Protein AF-A0A2T1CT96-F1 (afdb_monomer_lite)

Radius of gyration: 26.02 Å; chains: 1; bounding box: 83×44×49 Å

pLDDT: mean 75.38, std 12.42, range [43.97, 92.62]

Structure (mmCIF, N/CA/C/O backbone):
data_AF-A0A2T1CT96-F1
#
_entry.id   AF-A0A2T1CT96-F1
#
loop_
_atom_site.group_PDB
_atom_site.id
_atom_site.type_symbol
_atom_site.label_atom_id
_atom_site.label_alt_id
_atom_site.label_comp_id
_atom_site.label_asym_id
_atom_site.label_entity_id
_atom_site.label_seq_id
_atom_site.pdbx_PDB_ins_code
_atom_site.Cartn_x
_atom_site.Cartn_y
_atom_site.Cartn_z
_atom_site.occupancy
_atom_site.B_iso_or_equiv
_atom_site.auth_seq_id
_atom_site.auth_comp_id
_atom_site.auth_asym_id
_atom_site.auth_atom_id
_atom_site.pdbx_PDB_model_num
ATOM 1 N N . MET A 1 1 ? 16.393 14.594 -16.182 1.00 70.31 1 MET A N 1
ATOM 2 C CA . MET A 1 1 ? 16.793 15.202 -14.890 1.00 70.31 1 MET A CA 1
ATOM 3 C C . MET A 1 1 ? 15.603 15.726 -14.085 1.00 70.31 1 MET A C 1
ATOM 5 O O . MET A 1 1 ? 15.429 15.272 -12.962 1.00 70.31 1 MET A O 1
ATOM 9 N N . ALA A 1 2 ? 14.738 16.580 -14.652 1.00 81.50 2 ALA A N 1
ATOM 10 C CA . ALA A 1 2 ? 13.601 17.195 -13.943 1.00 81.50 2 ALA A CA 1
ATOM 11 C C . ALA A 1 2 ? 12.684 16.207 -13.191 1.00 81.50 2 ALA A C 1
ATOM 13 O O . ALA A 1 2 ? 12.365 16.433 -12.030 1.00 81.50 2 ALA A O 1
ATOM 14 N N . ARG A 1 3 ? 12.332 15.063 -13.799 1.00 82.94 3 ARG A N 1
ATOM 15 C CA . ARG A 1 3 ? 11.482 14.041 -13.155 1.00 82.94 3 ARG A CA 1
ATOM 16 C C . ARG A 1 3 ? 12.065 13.503 -11.844 1.00 82.94 3 ARG A C 1
ATOM 18 O O . ARG A 1 3 ? 11.336 13.334 -10.875 1.00 82.94 3 ARG A O 1
ATOM 25 N N . LYS A 1 4 ? 13.372 13.217 -11.824 1.00 81.81 4 LYS A N 1
ATOM 26 C CA . LYS A 1 4 ? 14.053 12.663 -10.644 1.00 81.81 4 LYS A CA 1
ATOM 27 C C . LYS A 1 4 ? 14.085 13.685 -9.509 1.00 81.81 4 LYS A C 1
ATOM 29 O O . LYS A 1 4 ? 13.816 13.332 -8.368 1.00 81.81 4 LYS A O 1
ATOM 34 N N . LEU A 1 5 ? 14.343 14.949 -9.854 1.00 85.31 5 LEU A N 1
ATOM 35 C CA . LEU A 1 5 ? 14.331 16.065 -8.911 1.00 85.31 5 LEU A CA 1
ATOM 36 C C . LEU A 1 5 ? 12.932 16.301 -8.339 1.00 85.31 5 LEU A C 1
ATOM 38 O O . LEU A 1 5 ? 12.796 16.372 -7.127 1.00 85.31 5 LEU A O 1
ATOM 42 N N . PHE A 1 6 ? 11.896 16.340 -9.181 1.00 88.88 6 PHE A N 1
ATOM 43 C CA . PHE A 1 6 ? 10.512 16.511 -8.731 1.00 88.88 6 PHE A CA 1
ATOM 44 C C . PHE A 1 6 ? 10.073 15.397 -7.772 1.00 88.88 6 PHE A C 1
ATOM 46 O O . PHE A 1 6 ? 9.581 15.684 -6.686 1.00 88.88 6 PHE A O 1
ATOM 53 N N . LEU A 1 7 ? 10.302 14.129 -8.138 1.00 86.38 7 LEU A N 1
ATOM 54 C CA . LEU A 1 7 ? 9.961 12.985 -7.285 1.00 86.38 7 LEU A CA 1
ATOM 55 C C . LEU A 1 7 ? 10.746 12.994 -5.967 1.00 86.38 7 LEU A C 1
ATOM 57 O O . LEU A 1 7 ? 10.174 12.702 -4.920 1.00 86.38 7 LEU A O 1
ATOM 61 N N . GLY A 1 8 ? 12.031 13.357 -6.009 1.00 86.56 8 GLY A N 1
ATOM 62 C CA . GLY A 1 8 ? 12.863 13.488 -4.815 1.00 86.56 8 GLY A CA 1
ATOM 63 C C . GLY A 1 8 ? 12.380 14.598 -3.880 1.00 86.56 8 GLY A C 1
ATOM 64 O O . GLY A 1 8 ? 12.253 14.367 -2.682 1.00 86.56 8 GLY A O 1
ATOM 65 N N . LEU A 1 9 ? 12.047 15.776 -4.417 1.00 89.50 9 LEU A N 1
ATOM 66 C CA . LEU A 1 9 ? 11.537 16.909 -3.636 1.00 89.50 9 LEU A CA 1
ATOM 67 C C . LEU A 1 9 ? 10.165 16.603 -3.033 1.00 89.50 9 LEU A C 1
ATOM 69 O O . LEU A 1 9 ? 9.925 16.905 -1.868 1.00 89.50 9 LEU A O 1
ATOM 73 N N . LEU A 1 10 ? 9.292 15.952 -3.807 1.00 89.88 10 LEU A N 1
ATOM 74 C CA . LEU A 1 10 ? 7.981 15.511 -3.346 1.00 89.88 10 LEU A CA 1
ATOM 75 C C . LEU A 1 10 ? 8.113 14.501 -2.201 1.00 89.88 10 LEU A C 1
ATOM 77 O O . LEU A 1 10 ? 7.449 14.644 -1.179 1.00 89.88 10 LEU A O 1
ATOM 81 N N . TRP A 1 11 ? 9.002 13.514 -2.343 1.00 91.00 11 TRP A N 1
ATOM 82 C CA . TRP A 1 11 ? 9.295 12.554 -1.281 1.00 91.00 11 TRP A CA 1
ATOM 83 C C . TRP A 1 11 ? 9.835 13.228 -0.018 1.00 91.00 11 TRP A C 1
ATOM 85 O O . TRP A 1 11 ? 9.396 12.909 1.086 1.00 91.00 11 TRP A O 1
ATOM 95 N N . LEU A 1 12 ? 10.758 14.178 -0.176 1.00 90.31 12 LEU A N 1
ATOM 96 C CA . LEU A 1 12 ? 11.375 14.898 0.933 1.00 90.31 12 LEU A CA 1
ATOM 97 C C . LEU A 1 12 ? 10.332 15.757 1.668 1.00 90.31 12 LEU A C 1
ATOM 99 O O . LEU A 1 12 ? 10.232 15.676 2.890 1.00 90.31 12 LEU A O 1
ATOM 103 N N . ALA A 1 13 ? 9.481 16.482 0.935 1.00 90.56 13 ALA A N 1
ATOM 104 C CA . ALA A 1 13 ? 8.375 17.254 1.500 1.00 90.56 13 ALA A CA 1
ATOM 105 C C . ALA A 1 13 ? 7.401 16.370 2.295 1.00 90.56 13 ALA A C 1
ATOM 107 O O . ALA A 1 13 ? 7.053 16.687 3.431 1.00 90.56 13 ALA A O 1
ATOM 108 N N . PHE A 1 14 ? 7.014 15.225 1.731 1.00 89.00 14 PHE A N 1
ATOM 109 C CA . PHE A 1 14 ? 6.145 14.258 2.398 1.00 89.00 14 PHE A CA 1
ATOM 110 C C . PHE A 1 14 ? 6.790 13.625 3.639 1.00 89.00 14 PHE A C 1
ATOM 112 O O . PHE A 1 14 ? 6.115 13.432 4.648 1.00 89.00 14 PHE A O 1
ATOM 119 N N . THR A 1 15 ? 8.090 13.333 3.589 1.00 87.56 15 THR A N 1
ATOM 120 C CA . THR A 1 15 ? 8.837 12.758 4.717 1.00 87.56 15 THR A CA 1
ATOM 121 C C . THR A 1 15 ? 8.967 13.763 5.860 1.00 87.56 15 THR A C 1
ATOM 123 O O . THR A 1 15 ? 8.682 13.422 7.006 1.00 87.56 15 THR A O 1
ATOM 126 N N . ILE A 1 16 ? 9.316 15.019 5.555 1.00 90.44 16 ILE A N 1
ATOM 127 C CA . ILE A 1 16 ? 9.337 16.110 6.543 1.00 90.44 16 ILE A CA 1
ATOM 128 C C . ILE A 1 16 ? 7.954 16.282 7.167 1.00 90.44 16 ILE A C 1
ATOM 130 O O . ILE A 1 16 ? 7.839 16.363 8.387 1.00 90.44 16 ILE A O 1
ATOM 134 N N . TYR A 1 17 ? 6.905 16.300 6.344 1.00 88.19 17 TYR A N 1
ATOM 135 C CA . TYR A 1 17 ? 5.535 16.442 6.822 1.00 88.19 17 TYR A CA 1
ATOM 136 C C . TYR A 1 17 ? 5.129 15.309 7.776 1.00 88.19 17 TYR A C 1
ATOM 138 O O . TYR A 1 17 ? 4.541 15.568 8.829 1.00 88.19 17 TYR A O 1
ATOM 146 N N . ALA A 1 18 ? 5.474 14.063 7.441 1.00 85.88 18 ALA A N 1
ATOM 147 C CA . ALA A 1 18 ? 5.189 12.901 8.278 1.00 85.88 18 ALA A CA 1
ATOM 148 C C . ALA A 1 18 ? 5.919 12.973 9.629 1.00 85.88 18 ALA A C 1
ATOM 150 O O . ALA A 1 18 ? 5.298 12.771 10.671 1.00 85.88 18 ALA A O 1
ATOM 151 N N . ILE A 1 19 ? 7.212 13.319 9.625 1.00 86.62 19 ILE A N 1
ATOM 152 C CA . ILE A 1 19 ? 8.012 13.450 10.852 1.00 86.62 19 ILE A CA 1
ATOM 153 C C . ILE A 1 19 ? 7.472 14.586 11.728 1.00 86.62 19 ILE A C 1
ATOM 155 O O . ILE A 1 19 ? 7.237 14.379 12.917 1.00 86.62 19 ILE A O 1
ATOM 159 N N . ALA A 1 20 ? 7.208 15.760 11.147 1.00 87.75 20 ALA A N 1
ATOM 160 C CA . ALA A 1 20 ? 6.644 16.897 11.873 1.00 87.75 20 ALA A CA 1
ATOM 161 C C . ALA A 1 20 ? 5.291 16.546 12.517 1.00 87.75 20 ALA A C 1
ATOM 163 O O . ALA A 1 20 ? 5.060 16.847 13.685 1.00 87.75 20 ALA A O 1
ATOM 164 N N . SER A 1 21 ? 4.432 15.831 11.785 1.00 80.81 21 SER A N 1
ATOM 165 C CA . SER A 1 21 ? 3.133 15.372 12.293 1.00 80.81 21 SER A CA 1
ATOM 166 C C . SER A 1 21 ? 3.265 14.322 13.403 1.00 80.81 21 SER A C 1
ATOM 168 O O . SER A 1 21 ? 2.456 14.308 14.332 1.00 80.81 21 SER A O 1
ATOM 170 N N . SER A 1 22 ? 4.287 13.462 13.335 1.00 74.75 22 SER A N 1
ATOM 171 C CA . SER A 1 22 ? 4.552 12.431 14.345 1.00 74.75 22 SER A CA 1
ATOM 172 C C . SER A 1 22 ? 5.017 13.012 15.681 1.00 74.75 22 SER A C 1
ATOM 174 O O . SER A 1 22 ? 4.703 12.438 16.719 1.00 74.75 22 SER A O 1
ATOM 176 N N . PHE A 1 23 ? 5.742 14.134 15.684 1.00 69.88 23 PHE A N 1
ATOM 177 C CA . PHE A 1 23 ? 6.196 14.774 16.927 1.00 69.88 23 PHE A CA 1
ATOM 178 C C . PHE A 1 23 ? 5.056 15.425 17.721 1.00 69.88 23 PHE A C 1
ATOM 180 O O . PHE A 1 23 ? 5.136 15.526 18.941 1.00 69.88 23 PHE A O 1
ATOM 187 N N . THR A 1 24 ? 3.985 15.855 17.051 1.00 65.69 24 THR A N 1
ATOM 188 C CA . THR A 1 24 ? 2.845 16.522 17.699 1.00 65.69 24 THR A CA 1
ATOM 189 C C . THR A 1 24 ? 1.796 15.542 18.234 1.00 65.69 24 THR A C 1
ATOM 191 O O . THR A 1 24 ? 1.022 15.900 19.120 1.00 65.69 24 THR A O 1
ATOM 194 N N . LYS A 1 25 ? 1.746 14.303 17.729 1.00 64.06 25 LYS A N 1
ATOM 195 C CA . LYS A 1 25 ? 0.716 13.319 18.090 1.00 64.06 25 LYS A CA 1
ATOM 196 C C . LYS A 1 25 ? 1.299 12.111 18.823 1.00 64.06 25 LYS A C 1
ATOM 198 O O . LYS A 1 25 ? 1.641 11.103 18.216 1.00 64.06 25 LYS A O 1
ATOM 203 N N . THR A 1 26 ? 1.319 12.165 20.150 1.00 55.88 26 THR A N 1
ATOM 204 C CA . THR A 1 26 ? 1.505 10.993 21.022 1.00 55.88 26 THR A CA 1
ATOM 205 C C . THR A 1 26 ? 0.188 10.213 21.149 1.00 55.88 26 THR A C 1
ATOM 207 O O . THR A 1 26 ? -0.507 10.273 22.160 1.00 55.88 26 THR A O 1
ATOM 210 N N . GLN A 1 27 ? -0.203 9.488 20.097 1.00 59.62 27 GLN A N 1
ATOM 211 C CA . GLN A 1 27 ? -1.427 8.676 20.092 1.00 59.62 27 GLN A CA 1
ATOM 212 C C . GLN A 1 27 ? -1.194 7.316 20.779 1.00 59.62 27 GLN A C 1
ATOM 214 O O . GLN A 1 27 ? -0.913 6.305 20.143 1.00 59.62 27 GLN A O 1
ATOM 219 N N . GLN A 1 28 ? -1.313 7.291 22.110 1.00 55.25 28 GLN A N 1
ATOM 220 C CA . GLN A 1 28 ? -1.136 6.081 22.931 1.00 55.25 28 GLN A CA 1
ATOM 221 C C . GLN A 1 28 ? -2.196 4.986 22.665 1.00 55.25 28 GLN A C 1
ATOM 223 O O . GLN A 1 28 ? -1.943 3.822 22.953 1.00 55.25 28 GLN A O 1
ATOM 228 N N . GLY A 1 29 ? -3.354 5.328 22.083 1.00 61.62 29 GLY A N 1
ATOM 229 C CA . GLY A 1 29 ? -4.446 4.379 21.802 1.00 61.62 29 GLY A CA 1
ATOM 230 C C . GLY A 1 29 ? -4.451 3.755 20.399 1.00 61.62 29 GLY A C 1
ATOM 231 O O . GLY A 1 29 ? -5.161 2.777 20.167 1.00 61.62 29 GLY A O 1
ATOM 232 N N . ASP A 1 30 ? -3.666 4.279 19.454 1.00 71.75 30 ASP A N 1
ATOM 233 C CA . ASP A 1 30 ? -3.711 3.817 18.057 1.00 71.75 30 ASP A CA 1
ATOM 234 C C . ASP A 1 30 ? -3.045 2.452 17.885 1.00 71.75 30 ASP A C 1
ATOM 236 O O . ASP A 1 30 ? -3.511 1.616 17.112 1.00 71.75 30 ASP A O 1
ATOM 240 N N . PHE A 1 31 ? -1.972 2.200 18.638 1.00 76.25 31 PHE A N 1
ATOM 241 C CA . PHE A 1 31 ? -1.254 0.931 18.573 1.00 76.25 31 PHE A CA 1
ATOM 242 C C . PHE A 1 31 ? -2.100 -0.226 19.114 1.00 76.25 31 PHE A C 1
ATOM 244 O O . PHE A 1 31 ? -2.105 -1.312 18.539 1.00 76.25 31 PHE A O 1
ATOM 251 N N . GLU A 1 32 ? -2.876 0.021 20.174 1.00 80.38 32 GLU A N 1
ATOM 252 C CA . GLU A 1 32 ? -3.818 -0.956 20.724 1.00 80.38 32 GLU A CA 1
ATOM 253 C C . GLU A 1 32 ? -4.958 -1.253 19.736 1.00 80.38 32 GLU A C 1
ATOM 255 O O . GLU A 1 32 ? -5.337 -2.410 19.559 1.00 80.38 32 GLU A O 1
ATOM 260 N N . LEU A 1 33 ? -5.465 -0.232 19.034 1.00 81.00 33 LEU A N 1
ATOM 261 C CA . LEU A 1 33 ? -6.442 -0.409 17.956 1.00 81.00 33 LEU A CA 1
ATOM 262 C C . LEU A 1 33 ? -5.883 -1.252 16.806 1.00 81.00 33 LEU A C 1
ATOM 264 O O . LEU A 1 33 ? -6.551 -2.179 16.356 1.00 81.00 33 LEU A O 1
ATOM 268 N N . ILE A 1 34 ? -4.661 -0.969 16.348 1.00 80.38 34 ILE A N 1
ATOM 269 C CA . ILE A 1 34 ? -3.996 -1.745 15.290 1.00 80.38 34 ILE A CA 1
ATOM 270 C C . ILE A 1 34 ? -3.790 -3.198 15.734 1.00 80.38 34 ILE A C 1
ATOM 272 O O . ILE A 1 34 ? -4.040 -4.115 14.953 1.00 80.38 34 ILE A O 1
ATOM 276 N N . LEU A 1 35 ? -3.382 -3.419 16.987 1.00 81.50 35 LEU A N 1
ATOM 277 C CA . LEU A 1 35 ? -3.237 -4.760 17.554 1.00 81.50 35 LEU A CA 1
ATOM 278 C C . LEU A 1 35 ? -4.568 -5.516 17.554 1.00 81.50 35 LEU A C 1
ATOM 280 O O . LEU A 1 35 ? -4.612 -6.620 17.023 1.00 81.50 35 LEU A O 1
ATOM 284 N N . LYS A 1 36 ? -5.653 -4.909 18.052 1.00 82.81 36 LYS A N 1
ATOM 285 C CA . LYS A 1 36 ? -6.999 -5.516 18.053 1.00 82.81 36 LYS A CA 1
ATOM 286 C C . LYS A 1 36 ? -7.502 -5.831 16.643 1.00 82.81 36 LYS A C 1
ATOM 288 O O . LYS A 1 36 ? -8.079 -6.889 16.403 1.00 82.81 36 LYS A O 1
ATOM 293 N N . LEU A 1 37 ? -7.239 -4.941 15.686 1.00 82.25 37 LEU A N 1
ATOM 294 C CA . LEU A 1 37 ? -7.571 -5.155 14.275 1.00 82.25 37 LEU A CA 1
ATOM 295 C C . LEU A 1 37 ? -6.762 -6.302 13.653 1.00 82.25 37 LEU A C 1
ATOM 297 O O . LEU A 1 37 ? -7.293 -7.051 12.837 1.00 82.25 37 LEU A O 1
ATOM 301 N N . SER A 1 38 ? -5.500 -6.457 14.054 1.00 81.62 38 SER A N 1
ATOM 302 C CA . SER A 1 38 ? -4.613 -7.529 13.594 1.00 81.62 38 SER A CA 1
ATOM 303 C C . SER A 1 38 ? -4.961 -8.892 14.211 1.00 81.62 38 SER A C 1
ATOM 305 O O . SER A 1 38 ? -4.891 -9.911 13.527 1.00 81.62 38 SE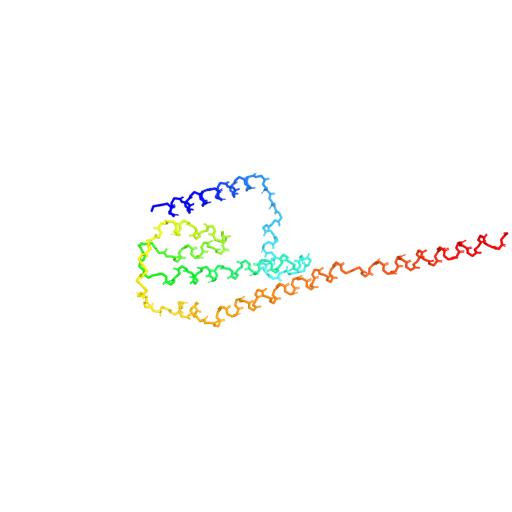R A O 1
ATOM 307 N N . THR A 1 39 ? -5.397 -8.929 15.477 1.00 81.12 39 THR A N 1
ATOM 308 C CA . THR A 1 39 ? -5.818 -10.163 16.169 1.00 81.12 39 THR A CA 1
ATOM 309 C C . THR A 1 39 ? -7.233 -10.623 15.809 1.00 81.12 39 THR A C 1
ATOM 311 O O . THR A 1 39 ? -7.645 -11.708 16.214 1.00 81.12 39 THR A O 1
ATOM 314 N N . GLY A 1 40 ? -7.974 -9.838 15.021 1.00 76.94 40 GLY A N 1
ATOM 315 C CA . GLY A 1 40 ? -9.340 -10.162 14.607 1.00 76.94 40 GLY A CA 1
ATOM 316 C C . GLY A 1 40 ? -10.408 -9.824 15.652 1.00 76.94 40 GLY A C 1
ATOM 317 O O . GLY A 1 40 ? -11.539 -10.305 15.567 1.00 76.94 40 GLY A O 1
ATOM 318 N N . GLU A 1 41 ? -10.080 -8.987 16.636 1.00 77.88 41 GLU A N 1
ATOM 319 C CA . GLU A 1 41 ? -11.036 -8.490 17.620 1.00 77.88 41 GLU A CA 1
ATOM 320 C C . GLU A 1 41 ? -11.811 -7.292 17.063 1.00 77.88 41 GLU A C 1
ATOM 322 O O . GLU A 1 41 ? -11.458 -6.129 17.239 1.00 77.88 41 GLU A O 1
ATOM 327 N N . PHE A 1 42 ? -12.915 -7.584 16.378 1.00 73.31 42 PHE A N 1
ATOM 328 C CA . PHE A 1 42 ? -13.776 -6.570 15.756 1.00 73.31 42 PHE A CA 1
ATOM 329 C C . PHE A 1 42 ? -14.874 -6.029 16.688 1.00 73.31 42 PHE A C 1
ATOM 331 O O . PHE A 1 42 ? -15.693 -5.201 16.280 1.00 73.31 42 PHE A O 1
ATOM 338 N N . ALA A 1 43 ? -14.942 -6.516 17.930 1.00 69.62 43 ALA A N 1
ATOM 339 C CA . ALA A 1 43 ? -15.984 -6.150 18.882 1.00 69.62 43 ALA A CA 1
ATOM 340 C C . ALA A 1 43 ? -15.786 -4.707 19.378 1.00 69.62 43 ALA A C 1
ATOM 342 O O . ALA A 1 43 ? -14.821 -4.395 20.066 1.00 69.62 43 ALA A O 1
ATOM 343 N N . GLY A 1 44 ? -16.718 -3.816 19.026 1.00 72.56 44 GLY A N 1
ATOM 344 C CA . GLY A 1 44 ? -16.723 -2.421 19.484 1.00 72.56 44 GLY A CA 1
ATOM 345 C C . GLY A 1 44 ? -15.902 -1.440 18.639 1.00 72.56 44 GLY A C 1
ATOM 346 O O . GLY A 1 44 ? -15.896 -0.251 18.951 1.00 72.56 44 GLY A O 1
ATOM 347 N N . ILE A 1 45 ? -15.260 -1.889 17.555 1.00 78.25 45 ILE A N 1
ATOM 348 C CA . ILE A 1 45 ? -14.516 -1.015 16.633 1.00 78.25 45 ILE A CA 1
ATOM 349 C C . ILE A 1 45 ? -15.432 -0.547 15.496 1.00 78.25 45 ILE A C 1
ATOM 351 O O . ILE A 1 45 ? -16.273 -1.304 15.006 1.00 78.25 45 ILE A O 1
ATOM 355 N N . ASN A 1 46 ? -15.273 0.707 15.052 1.00 81.12 46 ASN A N 1
ATOM 356 C CA . ASN A 1 46 ? -16.044 1.218 13.922 1.00 81.12 46 ASN A CA 1
ATOM 357 C C . ASN A 1 46 ? -15.739 0.390 12.643 1.00 81.12 46 ASN A C 1
ATOM 359 O O . ASN A 1 46 ? -14.575 0.295 12.242 1.00 81.12 46 ASN A O 1
ATOM 363 N N . PRO A 1 47 ? -16.766 -0.153 11.963 1.00 81.81 47 PRO A N 1
ATOM 364 C CA . PRO A 1 47 ? -16.621 -0.940 10.737 1.00 81.81 47 PRO A CA 1
ATOM 365 C C . PRO A 1 47 ? -15.849 -0.250 9.605 1.00 81.81 47 PRO A C 1
ATOM 367 O O . PRO A 1 47 ? -15.158 -0.922 8.843 1.00 81.81 47 PRO A O 1
ATOM 370 N N . ILE A 1 48 ? -15.928 1.080 9.492 1.00 82.62 48 ILE A N 1
ATOM 371 C CA . ILE A 1 48 ? -15.157 1.855 8.509 1.00 82.62 48 ILE A CA 1
ATOM 372 C C . ILE A 1 48 ? -13.660 1.775 8.805 1.00 82.62 48 ILE A C 1
ATOM 374 O O . ILE A 1 48 ? -12.871 1.637 7.876 1.00 82.62 48 ILE A O 1
ATOM 378 N N . ILE A 1 49 ? -13.258 1.820 10.078 1.00 83.94 49 ILE A N 1
ATOM 379 C CA . ILE A 1 49 ? -11.842 1.718 10.463 1.00 83.94 49 ILE A CA 1
ATOM 380 C C . ILE A 1 49 ? -11.307 0.332 10.088 1.00 83.94 49 ILE A C 1
ATOM 382 O O . ILE A 1 49 ? -10.236 0.227 9.493 1.00 83.94 49 ILE A O 1
ATOM 386 N N . ILE A 1 50 ? -12.094 -0.716 10.350 1.00 84.50 50 ILE A N 1
ATOM 387 C CA . ILE A 1 50 ? -11.780 -2.094 9.949 1.00 84.50 50 ILE A CA 1
ATOM 388 C C . ILE A 1 50 ? -11.610 -2.175 8.424 1.00 84.50 50 ILE A C 1
ATOM 390 O O . ILE A 1 50 ? -10.603 -2.684 7.935 1.00 84.50 50 ILE A O 1
ATOM 394 N N . ALA A 1 51 ? -12.563 -1.631 7.661 1.00 86.31 51 ALA A N 1
ATOM 395 C CA . ALA A 1 51 ? -12.513 -1.641 6.202 1.00 86.31 51 ALA A CA 1
ATOM 396 C C . ALA A 1 51 ? -11.273 -0.912 5.657 1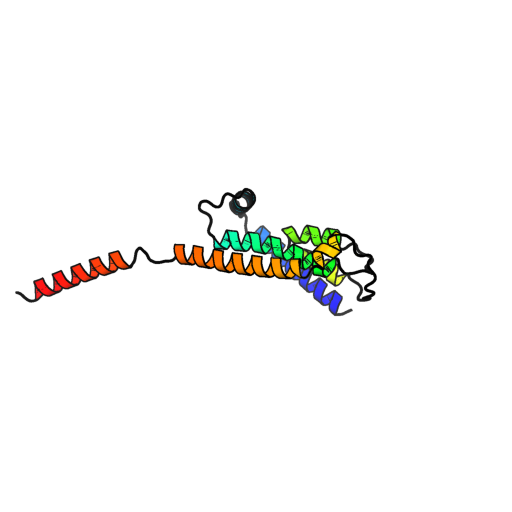.00 86.31 51 ALA A C 1
ATOM 398 O O . ALA A 1 51 ? -10.581 -1.449 4.794 1.00 86.31 51 ALA A O 1
ATOM 399 N N . ILE A 1 52 ? -10.954 0.276 6.185 1.00 86.38 52 ILE A N 1
ATOM 400 C CA . ILE A 1 52 ? -9.773 1.052 5.778 1.00 86.38 52 ILE A CA 1
ATOM 401 C C . ILE A 1 52 ? -8.487 0.280 6.076 1.00 86.38 52 ILE A C 1
ATOM 403 O O . ILE A 1 52 ? -7.607 0.228 5.219 1.00 86.38 52 ILE A O 1
ATOM 407 N N . PHE A 1 53 ? -8.384 -0.348 7.249 1.00 87.06 53 PHE A N 1
ATOM 408 C CA . PHE A 1 53 ? -7.211 -1.133 7.629 1.00 87.06 53 PHE A CA 1
ATOM 409 C C . PHE A 1 53 ? -6.955 -2.293 6.653 1.00 87.06 53 PHE A C 1
ATOM 411 O O . PHE A 1 53 ? -5.842 -2.450 6.152 1.00 87.06 53 PHE A O 1
ATOM 418 N N . TYR A 1 54 ? -7.990 -3.052 6.288 1.00 86.62 54 TYR A N 1
ATOM 419 C CA . TYR A 1 54 ? -7.844 -4.132 5.306 1.00 86.62 54 TYR A CA 1
ATOM 420 C C . TYR A 1 54 ? -7.550 -3.623 3.890 1.00 86.62 54 TYR A C 1
ATOM 422 O O . TYR A 1 54 ? -6.739 -4.218 3.180 1.00 86.62 54 TYR A O 1
ATOM 430 N N . ILE A 1 55 ? -8.148 -2.500 3.482 1.00 88.94 55 ILE A N 1
ATOM 431 C CA . ILE A 1 55 ? -7.845 -1.862 2.193 1.00 88.94 55 ILE A CA 1
ATOM 432 C C . ILE A 1 55 ? -6.379 -1.398 2.149 1.00 88.94 55 ILE A C 1
ATOM 434 O O . ILE A 1 55 ? -5.711 -1.581 1.128 1.00 88.94 55 ILE A O 1
ATOM 438 N N . MET A 1 56 ? -5.843 -0.868 3.255 1.00 85.75 56 MET A N 1
ATOM 439 C CA . MET A 1 56 ? -4.428 -0.493 3.362 1.00 85.75 56 MET A CA 1
ATOM 440 C C . MET A 1 56 ? -3.490 -1.685 3.141 1.00 85.75 56 MET A C 1
ATOM 442 O O . MET A 1 56 ? -2.435 -1.494 2.548 1.00 85.75 56 MET A O 1
ATOM 446 N N . GLY A 1 57 ? -3.874 -2.907 3.526 1.00 84.50 57 GLY A N 1
ATOM 447 C CA . GLY A 1 57 ? -3.097 -4.124 3.255 1.00 84.50 57 GLY A CA 1
ATOM 448 C C . GLY A 1 57 ? -3.137 -4.604 1.796 1.00 84.50 57 GLY A C 1
ATOM 449 O O . GLY A 1 57 ? -2.216 -5.285 1.347 1.00 84.50 57 GLY A O 1
ATOM 450 N N . ILE A 1 58 ? -4.166 -4.224 1.028 1.00 86.31 58 ILE A N 1
ATOM 451 C CA . ILE A 1 58 ? -4.318 -4.601 -0.390 1.00 86.31 58 ILE A CA 1
ATOM 452 C C . ILE A 1 58 ? -3.444 -3.725 -1.303 1.00 86.31 58 ILE A C 1
ATOM 454 O O . ILE A 1 58 ? -2.861 -4.223 -2.268 1.00 86.31 58 ILE A O 1
ATOM 458 N N . PHE A 1 59 ? -3.306 -2.430 -1.006 1.00 86.00 59 PHE A N 1
ATOM 459 C CA . PHE A 1 59 ? -2.517 -1.500 -1.829 1.00 86.00 59 PHE A CA 1
ATOM 460 C C . PHE A 1 59 ? -1.043 -1.906 -2.043 1.00 86.00 59 PHE A C 1
ATOM 462 O O . PHE A 1 59 ? -0.588 -1.846 -3.187 1.00 86.00 59 PHE A O 1
ATOM 469 N N . PRO A 1 60 ? -0.294 -2.371 -1.024 1.00 85.75 60 PRO A N 1
ATOM 470 C CA . PRO A 1 60 ? 1.066 -2.887 -1.177 1.00 85.75 60 PRO A CA 1
ATOM 471 C C . PRO A 1 60 ? 1.195 -3.995 -2.221 1.00 85.75 60 PRO A C 1
ATOM 473 O O . PRO A 1 60 ? 2.204 -4.059 -2.918 1.00 85.75 60 PRO A O 1
ATOM 476 N N . VAL A 1 61 ? 0.171 -4.839 -2.389 1.00 85.44 61 VAL A N 1
ATOM 477 C CA . VAL A 1 61 ? 0.159 -5.899 -3.412 1.00 85.44 61 VAL A CA 1
ATOM 478 C C . VAL A 1 61 ? 0.103 -5.292 -4.816 1.00 85.44 61 VAL A C 1
ATOM 480 O O . VAL A 1 61 ? 0.828 -5.721 -5.715 1.00 85.44 61 VAL A O 1
ATOM 483 N N . VAL A 1 62 ? -0.699 -4.241 -4.997 1.00 85.56 62 VAL A N 1
ATOM 484 C CA . VAL A 1 62 ? -0.776 -3.485 -6.258 1.00 85.56 62 VAL A CA 1
ATOM 485 C C . VAL A 1 62 ? 0.542 -2.752 -6.530 1.00 85.56 62 VAL A C 1
ATOM 487 O O . VAL A 1 62 ? 1.052 -2.772 -7.648 1.00 85.56 62 VAL A O 1
ATOM 490 N N . TYR A 1 63 ? 1.144 -2.156 -5.501 1.00 86.12 63 TYR A N 1
ATOM 491 C CA . TYR A 1 63 ? 2.446 -1.493 -5.593 1.00 86.12 63 TYR A CA 1
ATOM 492 C C . TYR A 1 63 ? 3.575 -2.465 -5.941 1.00 86.12 63 TYR A C 1
ATOM 494 O O . TYR A 1 63 ? 4.416 -2.157 -6.788 1.00 86.12 63 TYR A O 1
ATOM 502 N N . ALA A 1 64 ? 3.562 -3.663 -5.358 1.00 84.94 64 ALA A N 1
ATOM 503 C CA . ALA A 1 64 ? 4.474 -4.743 -5.701 1.00 84.94 64 ALA A CA 1
ATOM 504 C C . ALA A 1 64 ? 4.355 -5.100 -7.190 1.00 84.94 64 ALA A C 1
ATOM 506 O O . ALA A 1 64 ? 5.367 -5.200 -7.885 1.00 84.94 64 ALA A O 1
ATOM 507 N N . ALA A 1 65 ? 3.127 -5.201 -7.709 1.00 82.00 65 ALA A N 1
ATOM 508 C CA . ALA A 1 65 ? 2.874 -5.433 -9.129 1.00 82.00 65 ALA A CA 1
ATOM 509 C C . ALA A 1 65 ? 3.281 -4.255 -10.031 1.00 82.00 65 ALA A C 1
ATOM 511 O O . ALA A 1 65 ? 3.472 -4.433 -11.225 1.00 82.00 65 ALA A O 1
ATOM 512 N N . PHE A 1 66 ? 3.479 -3.054 -9.495 1.00 79.94 66 PHE A N 1
ATOM 513 C CA . PHE A 1 66 ? 4.005 -1.942 -10.282 1.00 79.94 66 PHE A CA 1
ATOM 514 C C . PHE A 1 66 ? 5.538 -1.964 -10.375 1.00 79.94 66 PHE A C 1
ATOM 516 O O . PHE A 1 66 ? 6.105 -1.659 -11.424 1.00 79.94 66 PHE A O 1
ATOM 523 N N . ILE A 1 67 ? 6.229 -2.331 -9.288 1.00 80.56 67 ILE A N 1
ATOM 524 C CA . ILE A 1 67 ? 7.698 -2.227 -9.215 1.00 80.56 67 ILE A CA 1
ATOM 525 C C . ILE A 1 67 ? 8.433 -3.528 -9.544 1.00 80.56 67 ILE A C 1
ATOM 527 O O . ILE A 1 67 ? 9.544 -3.488 -10.065 1.00 80.56 67 ILE A O 1
ATOM 531 N N . LEU A 1 68 ? 7.846 -4.694 -9.251 1.00 78.81 68 LEU A N 1
ATOM 532 C CA . LEU A 1 68 ? 8.537 -5.980 -9.397 1.00 78.81 68 LEU A CA 1
ATOM 533 C C . LEU A 1 68 ? 8.641 -6.437 -10.856 1.00 78.81 68 LEU A C 1
ATOM 535 O O . LEU A 1 68 ? 9.523 -7.241 -11.167 1.00 78.81 68 LEU A O 1
ATOM 539 N N . PHE A 1 69 ? 7.802 -5.909 -11.748 1.00 73.06 69 PHE A N 1
ATOM 540 C CA . PHE A 1 69 ? 7.861 -6.178 -13.191 1.00 73.06 69 PHE A CA 1
ATOM 541 C C . PHE A 1 69 ? 8.996 -5.455 -13.900 1.00 73.06 69 PHE A C 1
ATOM 543 O O . PHE A 1 69 ? 9.275 -5.732 -15.064 1.00 73.06 69 PHE A O 1
ATOM 550 N N . ASP A 1 70 ? 9.681 -4.565 -13.193 1.00 69.81 70 ASP A N 1
ATOM 551 C CA . ASP A 1 70 ? 10.862 -3.924 -13.715 1.00 69.81 70 ASP A CA 1
ATOM 552 C C . ASP A 1 70 ? 12.055 -4.890 -13.728 1.00 69.81 70 ASP A C 1
ATOM 554 O O . ASP A 1 70 ? 12.321 -5.638 -12.773 1.00 69.81 70 ASP A O 1
ATOM 558 N N . SER A 1 71 ? 12.741 -4.914 -14.861 1.00 57.81 71 SER A N 1
ATOM 559 C CA . SER A 1 71 ? 13.658 -5.981 -15.275 1.00 57.81 71 SER A CA 1
ATOM 560 C C . SER A 1 71 ? 15.109 -5.528 -15.382 1.00 57.81 71 SER A C 1
ATOM 562 O O . SER A 1 71 ? 15.993 -6.374 -15.300 1.00 57.81 71 SER A O 1
ATOM 564 N N . ASN A 1 72 ? 15.373 -4.224 -15.502 1.00 60.69 72 ASN A N 1
ATOM 565 C CA . ASN A 1 72 ? 16.724 -3.703 -15.714 1.00 60.69 72 ASN A CA 1
ATOM 566 C C . ASN A 1 72 ? 17.059 -2.542 -14.765 1.00 60.69 72 ASN A C 1
ATOM 568 O O . ASN A 1 72 ? 17.405 -1.442 -15.188 1.00 60.69 72 ASN A O 1
ATOM 572 N N . GLN A 1 73 ? 16.919 -2.774 -13.456 1.00 66.38 73 GLN A N 1
ATOM 573 C CA . GLN A 1 73 ? 17.302 -1.792 -12.437 1.00 66.38 73 GLN A CA 1
ATOM 574 C C . GLN A 1 73 ? 18.482 -2.276 -11.614 1.00 66.38 73 GLN A C 1
ATOM 576 O O . GLN A 1 73 ? 18.484 -3.384 -11.086 1.00 66.38 73 GLN A O 1
ATOM 581 N N . LYS A 1 74 ? 19.447 -1.374 -11.418 1.00 64.25 74 LYS A N 1
ATOM 582 C CA . LYS A 1 74 ? 20.625 -1.579 -10.563 1.00 64.25 74 LYS A CA 1
ATOM 583 C C . LYS A 1 74 ? 20.267 -1.741 -9.074 1.00 64.25 74 LYS A C 1
ATOM 585 O O . LYS A 1 74 ? 21.096 -2.185 -8.289 1.00 64.25 74 LYS A O 1
ATOM 590 N N . ILE A 1 75 ? 19.047 -1.358 -8.683 1.00 73.06 75 ILE A N 1
ATOM 591 C CA . ILE A 1 75 ? 18.539 -1.387 -7.307 1.00 73.06 75 ILE A CA 1
ATOM 592 C C . ILE A 1 75 ? 17.429 -2.437 -7.205 1.00 73.06 75 ILE A C 1
ATOM 594 O O . ILE A 1 75 ? 16.478 -2.425 -7.989 1.00 73.06 75 ILE A O 1
ATOM 598 N N . SER A 1 76 ? 17.535 -3.316 -6.208 1.00 76.62 76 SER A N 1
ATOM 599 C CA . SER A 1 76 ? 16.546 -4.362 -5.945 1.00 76.62 76 SER A CA 1
ATOM 600 C C . SER A 1 76 ? 15.196 -3.763 -5.495 1.00 76.62 76 SER A C 1
ATOM 602 O O . SER A 1 76 ? 15.175 -3.018 -4.515 1.00 76.62 76 SER A O 1
ATOM 604 N N . PRO A 1 77 ? 14.066 -4.076 -6.162 1.00 79.31 77 PRO A N 1
ATOM 605 C CA . PRO A 1 77 ? 12.740 -3.546 -5.808 1.00 79.31 77 PRO A CA 1
ATOM 606 C C . PRO A 1 77 ? 12.083 -4.234 -4.598 1.00 79.31 77 PRO A C 1
ATOM 608 O O . PRO A 1 77 ? 11.186 -3.666 -3.979 1.00 79.31 77 PRO A O 1
ATOM 611 N N . TYR A 1 78 ? 12.514 -5.447 -4.237 1.00 82.50 78 TYR A N 1
ATOM 612 C CA . TYR A 1 78 ? 11.916 -6.239 -3.153 1.00 82.50 78 TYR A CA 1
ATOM 613 C C . TYR A 1 78 ? 11.842 -5.527 -1.786 1.00 82.50 78 TYR A C 1
ATOM 615 O O . TYR A 1 78 ? 10.758 -5.534 -1.198 1.00 82.50 78 TYR A O 1
ATOM 623 N N . PRO A 1 79 ? 12.909 -4.874 -1.271 1.00 85.25 79 PRO A N 1
ATOM 624 C CA . PRO A 1 79 ? 12.834 -4.190 0.022 1.00 85.25 79 PRO A CA 1
ATOM 625 C C . PRO A 1 79 ? 11.831 -3.030 0.011 1.00 85.25 79 PRO A C 1
ATOM 627 O O . PRO A 1 79 ? 11.082 -2.858 0.969 1.00 85.25 79 PRO A O 1
ATOM 630 N N . PHE A 1 80 ? 11.736 -2.283 -1.091 1.00 86.00 80 PHE A N 1
ATOM 631 C CA . PHE A 1 80 ? 10.779 -1.181 -1.219 1.00 86.00 80 PHE A CA 1
ATOM 632 C C . PHE A 1 80 ? 9.329 -1.677 -1.235 1.00 86.00 80 PHE A C 1
ATOM 634 O O . PHE A 1 80 ? 8.454 -1.043 -0.647 1.00 86.00 80 PHE A O 1
ATOM 641 N N . SER A 1 81 ? 9.082 -2.846 -1.836 1.00 84.81 81 SER A N 1
ATOM 642 C CA . SER A 1 81 ? 7.775 -3.506 -1.777 1.00 84.81 81 SER A CA 1
ATOM 643 C C . SER A 1 81 ? 7.399 -3.902 -0.350 1.00 84.81 81 SER A C 1
ATOM 645 O O . SER A 1 81 ? 6.261 -3.685 0.054 1.00 84.81 81 SER A O 1
ATOM 647 N N . ALA A 1 82 ? 8.331 -4.473 0.416 1.00 86.38 82 ALA A N 1
ATOM 648 C CA . ALA A 1 82 ? 8.064 -4.914 1.784 1.00 86.38 82 ALA A CA 1
ATOM 649 C C . ALA A 1 82 ? 7.777 -3.724 2.712 1.00 86.38 82 ALA A C 1
ATOM 651 O O . ALA A 1 82 ? 6.794 -3.725 3.448 1.00 86.38 82 ALA A O 1
ATOM 652 N N . VAL A 1 83 ? 8.578 -2.661 2.611 1.00 86.31 83 VAL A N 1
ATOM 653 C CA . VAL A 1 83 ? 8.404 -1.449 3.427 1.00 86.31 83 VAL A CA 1
ATOM 654 C C . VAL A 1 83 ? 7.091 -0.717 3.094 1.00 86.31 83 VAL A C 1
ATOM 656 O O . VAL A 1 83 ? 6.527 -0.033 3.951 1.00 86.31 83 VAL A O 1
ATOM 659 N N . SER A 1 84 ? 6.538 -0.915 1.891 1.00 87.56 84 SER A N 1
ATOM 660 C CA . SER A 1 84 ? 5.246 -0.337 1.501 1.00 87.56 84 SER A CA 1
ATOM 661 C C . SER A 1 84 ? 4.047 -0.874 2.290 1.00 87.56 84 SER A C 1
ATOM 663 O O . SER A 1 84 ? 3.025 -0.201 2.337 1.00 87.56 84 SER A O 1
ATOM 665 N N . PHE A 1 85 ? 4.166 -2.021 2.972 1.00 84.38 85 PHE A N 1
ATOM 666 C CA . PHE A 1 85 ? 3.105 -2.512 3.862 1.00 84.38 85 PHE A CA 1
ATOM 667 C C . PHE A 1 85 ? 2.914 -1.642 5.106 1.00 84.38 85 PHE A C 1
ATOM 669 O O . PHE A 1 85 ? 1.802 -1.557 5.615 1.00 84.38 85 PHE A O 1
ATOM 676 N N . GLY A 1 86 ? 3.976 -0.984 5.581 1.00 83.25 86 GLY A N 1
ATOM 677 C CA . GLY A 1 86 ? 3.894 -0.059 6.712 1.00 83.25 86 GLY A CA 1
ATOM 678 C C . GLY A 1 86 ? 3.750 1.392 6.264 1.00 83.25 86 GLY A C 1
ATOM 679 O O . GLY A 1 86 ? 2.851 2.100 6.700 1.00 83.25 86 GLY A O 1
ATOM 680 N N . LEU A 1 87 ? 4.634 1.836 5.367 1.00 83.00 87 LEU A N 1
ATOM 681 C CA . LEU A 1 87 ? 4.707 3.241 4.953 1.00 83.00 87 LEU A CA 1
ATOM 682 C C . LEU A 1 87 ? 3.855 3.562 3.717 1.00 83.00 87 LEU A C 1
ATOM 684 O O . LEU A 1 87 ? 3.730 4.726 3.349 1.00 83.00 87 LEU A O 1
ATOM 688 N N . GLY A 1 88 ? 3.291 2.570 3.028 1.00 85.75 88 GLY A N 1
ATOM 689 C CA . GLY A 1 88 ? 2.523 2.784 1.802 1.00 85.75 88 GLY A CA 1
ATOM 690 C C . GLY A 1 88 ? 3.372 3.284 0.627 1.00 85.75 88 GLY A C 1
ATOM 691 O O . GLY A 1 88 ? 4.544 2.934 0.465 1.00 85.75 88 GLY A O 1
ATOM 692 N N . ALA A 1 89 ? 2.771 4.141 -0.205 1.00 83.62 89 ALA A N 1
ATOM 693 C CA . ALA A 1 89 ? 3.398 4.697 -1.409 1.00 83.62 89 ALA A CA 1
ATOM 694 C C . ALA A 1 89 ? 4.639 5.565 -1.118 1.00 83.62 89 ALA A C 1
ATOM 696 O O . ALA A 1 89 ? 5.489 5.745 -1.993 1.00 83.62 89 ALA A O 1
ATOM 697 N N . PHE A 1 90 ? 4.788 6.054 0.116 1.00 85.69 90 PHE A N 1
ATOM 698 C CA . PHE A 1 90 ? 5.951 6.825 0.555 1.00 85.69 90 PHE A CA 1
ATOM 699 C C . PHE A 1 90 ? 7.257 6.037 0.425 1.00 85.69 90 PHE A C 1
ATOM 701 O O . PHE A 1 90 ? 8.289 6.611 0.079 1.00 85.69 90 PHE A O 1
ATOM 708 N N . ALA A 1 91 ? 7.205 4.717 0.629 1.00 86.00 91 ALA A N 1
ATOM 709 C CA . ALA A 1 91 ? 8.356 3.836 0.458 1.00 86.00 91 ALA A CA 1
ATOM 710 C C . ALA A 1 91 ? 8.760 3.661 -1.015 1.00 86.00 91 ALA A C 1
ATOM 712 O O . ALA A 1 91 ? 9.922 3.391 -1.305 1.00 86.00 91 ALA A O 1
ATOM 713 N N . LEU A 1 92 ? 7.827 3.827 -1.958 1.00 84.31 92 LEU A N 1
ATOM 714 C CA . LEU A 1 92 ? 8.077 3.619 -3.388 1.00 84.31 92 LEU A CA 1
ATOM 715 C C . LEU A 1 92 ? 8.658 4.849 -4.090 1.00 84.31 92 LEU A C 1
ATOM 717 O O . LEU A 1 92 ? 9.396 4.713 -5.066 1.00 84.31 92 LEU A O 1
ATOM 721 N N . LEU A 1 93 ? 8.334 6.050 -3.614 1.00 85.50 93 LEU A N 1
ATOM 722 C CA . LEU A 1 93 ? 8.818 7.310 -4.182 1.00 85.50 93 LEU A CA 1
ATOM 723 C C . LEU A 1 93 ? 10.352 7.412 -4.327 1.00 85.50 93 LEU A C 1
ATOM 725 O O . LEU A 1 93 ? 10.797 7.791 -5.415 1.00 85.50 93 LEU A O 1
ATOM 729 N N . PRO A 1 94 ? 11.185 7.053 -3.325 1.00 83.56 94 PRO A N 1
ATOM 730 C CA . PRO A 1 94 ? 12.635 7.136 -3.477 1.00 83.56 94 PRO A CA 1
ATOM 731 C C . PRO A 1 94 ? 13.129 6.146 -4.538 1.00 83.56 94 PRO A C 1
ATOM 733 O O . PRO A 1 94 ? 13.964 6.496 -5.370 1.00 83.56 94 PRO A O 1
ATOM 736 N N . TYR A 1 95 ? 12.543 4.946 -4.599 1.00 83.38 95 TYR A N 1
ATOM 737 C CA . TYR A 1 95 ? 12.846 3.979 -5.652 1.00 83.38 95 TYR A CA 1
ATOM 738 C C . TYR A 1 95 ? 12.540 4.548 -7.046 1.00 83.38 95 TYR A C 1
ATOM 740 O O . TYR A 1 95 ? 13.398 4.519 -7.927 1.00 83.38 95 TYR A O 1
ATOM 748 N N . LEU A 1 96 ? 11.361 5.152 -7.235 1.00 83.56 96 LEU A N 1
ATOM 749 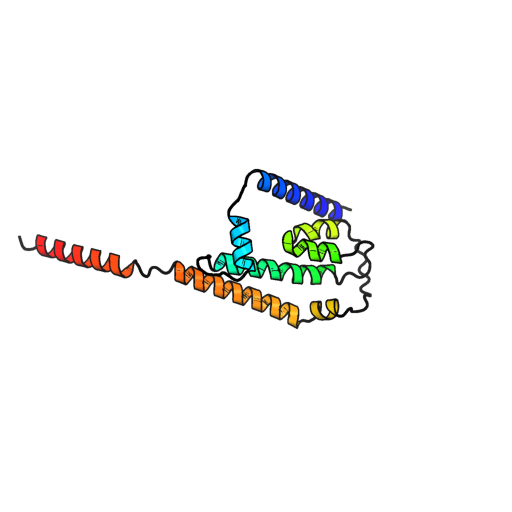C CA . LEU A 1 96 ? 10.943 5.771 -8.501 1.00 83.56 96 LEU A CA 1
ATOM 750 C C . LEU A 1 96 ? 11.824 6.960 -8.920 1.00 83.56 96 LEU A C 1
ATOM 752 O O . LEU A 1 96 ? 12.016 7.187 -10.119 1.00 83.56 96 LEU A O 1
ATOM 756 N N . ALA A 1 97 ? 12.371 7.706 -7.958 1.00 83.62 97 ALA A N 1
ATOM 757 C CA . ALA A 1 97 ? 13.284 8.814 -8.223 1.00 83.62 97 ALA A CA 1
ATOM 758 C C . ALA A 1 97 ? 14.664 8.330 -8.709 1.00 83.62 97 ALA A C 1
ATOM 760 O O . ALA A 1 97 ? 15.233 8.922 -9.632 1.00 83.62 97 ALA A O 1
ATOM 761 N N . LEU A 1 98 ? 15.197 7.246 -8.129 1.00 78.31 98 LEU A N 1
ATOM 762 C CA . LEU A 1 98 ? 16.513 6.701 -8.489 1.00 78.31 98 LEU A CA 1
ATOM 763 C C . LEU A 1 98 ? 16.477 5.800 -9.738 1.00 78.31 98 LEU A C 1
ATOM 765 O O . LEU A 1 98 ? 17.477 5.718 -10.458 1.00 78.31 98 LEU A O 1
ATOM 769 N N . ARG A 1 99 ? 15.323 5.187 -10.027 1.00 73.38 99 ARG A N 1
ATOM 770 C CA . ARG A 1 99 ? 15.067 4.290 -11.166 1.00 73.38 99 ARG A CA 1
ATOM 771 C C . ARG A 1 99 ? 15.517 4.877 -12.517 1.00 73.38 99 ARG A C 1
ATOM 773 O O . ARG A 1 99 ? 15.288 6.055 -12.823 1.00 73.38 99 ARG A O 1
ATOM 780 N N . GLN A 1 100 ? 16.134 4.043 -13.355 1.00 69.44 100 GLN A N 1
ATOM 781 C CA . GLN A 1 100 ? 16.463 4.344 -14.755 1.00 69.44 100 GLN A CA 1
ATOM 782 C C . GLN A 1 100 ? 15.284 3.990 -15.676 1.00 69.44 100 GLN A C 1
ATOM 784 O O . GLN A 1 100 ? 14.504 3.092 -15.385 1.00 69.44 100 GLN A O 1
ATOM 789 N N . THR A 1 101 ? 15.089 4.728 -16.766 1.00 62.00 101 THR A N 1
ATOM 790 C CA . THR A 1 101 ? 13.928 4.566 -17.667 1.00 62.00 101 THR A CA 1
ATOM 791 C C . THR A 1 101 ? 14.104 3.509 -18.743 1.00 62.00 101 THR A C 1
ATOM 793 O O . THR A 1 101 ? 13.252 3.427 -19.622 1.00 62.00 101 THR A O 1
ATOM 796 N N . ASP A 1 102 ? 15.175 2.725 -18.702 1.00 59.03 102 ASP A N 1
ATOM 797 C CA . ASP A 1 102 ? 15.437 1.727 -19.732 1.00 59.03 102 ASP A CA 1
ATOM 798 C C . ASP A 1 102 ? 14.519 0.523 -19.509 1.00 59.03 102 ASP A C 1
ATOM 800 O O . ASP A 1 102 ? 14.813 -0.411 -18.764 1.00 59.03 102 ASP A O 1
ATOM 804 N N . ILE A 1 103 ? 13.336 0.607 -20.121 1.00 57.31 103 ILE A N 1
ATOM 805 C CA . ILE A 1 103 ? 12.292 -0.414 -20.104 1.00 57.31 103 ILE A CA 1
ATOM 806 C C . ILE A 1 103 ? 12.734 -1.534 -21.050 1.00 57.31 103 ILE A C 1
ATOM 808 O O . ILE A 1 103 ? 12.298 -1.617 -22.193 1.00 57.31 103 ILE A O 1
ATOM 812 N N . THR A 1 104 ? 13.622 -2.410 -20.596 1.00 56.00 104 THR A N 1
ATOM 813 C CA . THR A 1 104 ? 13.897 -3.676 -21.284 1.00 56.00 104 THR A CA 1
ATOM 814 C C . THR A 1 104 ? 13.227 -4.794 -20.512 1.00 56.00 104 THR A C 1
ATOM 816 O O . THR A 1 104 ? 13.867 -5.430 -19.682 1.00 56.00 104 THR A O 1
ATOM 819 N N . VAL A 1 105 ? 11.922 -5.012 -20.744 1.00 58.03 105 VAL A N 1
ATOM 820 C CA . VAL A 1 105 ? 11.094 -6.051 -20.091 1.00 58.03 105 VAL A CA 1
ATOM 821 C C . VAL A 1 105 ? 11.593 -7.446 -20.474 1.00 58.03 105 VAL A C 1
ATOM 823 O O . VAL A 1 105 ? 11.034 -8.113 -21.334 1.00 58.03 105 VAL A O 1
ATOM 826 N N . ASN A 1 106 ? 12.680 -7.891 -19.853 1.00 53.94 106 ASN A N 1
ATOM 827 C CA . ASN A 1 106 ? 13.211 -9.233 -20.017 1.00 53.94 106 ASN A CA 1
ATOM 828 C C . ASN A 1 106 ? 13.467 -9.827 -18.633 1.00 53.94 106 ASN A C 1
ATOM 830 O O . ASN A 1 106 ? 14.593 -9.881 -18.145 1.00 53.94 106 ASN A O 1
ATOM 834 N N . LYS A 1 107 ? 12.379 -10.183 -17.944 1.00 59.47 107 LYS A N 1
ATOM 835 C CA . LYS A 1 107 ? 12.436 -10.874 -16.656 1.00 59.47 107 LYS A CA 1
ATOM 836 C C . LYS A 1 107 ? 11.887 -12.281 -16.819 1.00 59.47 107 LYS A C 1
ATOM 838 O O . LYS A 1 107 ? 10.739 -12.457 -17.222 1.00 59.47 107 LYS A O 1
ATOM 843 N N . SER A 1 108 ? 12.700 -13.269 -16.452 1.00 58.12 108 SER A N 1
ATOM 844 C CA . SER A 1 108 ? 12.236 -14.629 -16.177 1.00 58.12 108 SER A CA 1
ATOM 845 C C . SER A 1 108 ? 11.107 -14.561 -15.140 1.00 58.12 108 SER A C 1
ATOM 847 O O . SER A 1 108 ? 11.285 -13.996 -14.055 1.00 58.12 108 SER A O 1
ATOM 849 N N . LYS A 1 109 ? 9.912 -15.054 -15.491 1.00 62.03 109 LYS A N 1
ATOM 850 C CA . LYS A 1 109 ? 8.739 -15.006 -14.608 1.00 62.03 109 LYS A CA 1
ATOM 851 C C . LYS A 1 109 ? 8.948 -15.951 -13.423 1.00 62.03 109 LYS A C 1
ATOM 853 O O . LYS A 1 109 ? 8.615 -17.130 -13.491 1.00 62.03 109 LYS A O 1
ATOM 858 N N . ASN A 1 110 ? 9.448 -15.412 -12.315 1.00 72.12 110 ASN A N 1
ATOM 859 C CA . ASN A 1 110 ? 9.398 -16.083 -11.017 1.00 72.12 110 ASN A CA 1
ATOM 860 C C . ASN A 1 110 ? 7.935 -16.346 -10.618 1.00 72.12 110 ASN A C 1
ATOM 862 O O . ASN A 1 110 ? 7.034 -15.598 -11.000 1.00 72.12 110 ASN A O 1
ATOM 866 N N . TRP A 1 111 ? 7.687 -17.375 -9.807 1.00 77.38 111 TRP A N 1
ATOM 867 C CA . TRP A 1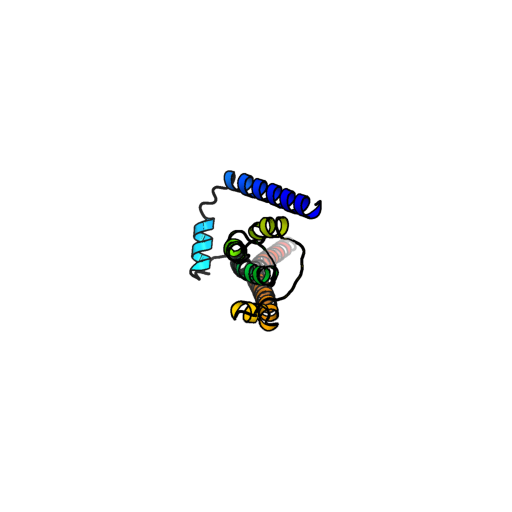 111 ? 6.335 -17.745 -9.369 1.00 77.38 111 TRP A CA 1
ATOM 868 C C . TRP A 1 111 ? 5.562 -16.579 -8.715 1.00 77.38 111 TRP A C 1
ATOM 870 O O . TRP A 1 111 ? 4.384 -16.397 -9.012 1.00 77.38 111 TRP A O 1
ATOM 880 N N . LEU A 1 112 ? 6.238 -15.718 -7.934 1.00 75.12 112 LEU A N 1
ATOM 881 C CA . LEU A 1 112 ? 5.656 -14.479 -7.393 1.00 75.12 112 LEU A CA 1
ATOM 882 C C . LEU A 1 112 ? 5.190 -13.521 -8.495 1.00 75.12 112 LEU A C 1
ATOM 884 O O . LEU A 1 112 ? 4.089 -12.990 -8.423 1.00 75.12 112 LEU A O 1
ATOM 888 N N . LEU A 1 113 ? 5.999 -13.319 -9.538 1.00 75.88 113 LEU A N 1
ATOM 889 C CA . LEU A 1 113 ? 5.623 -12.460 -10.663 1.00 75.88 113 LEU A CA 1
ATOM 890 C C . LEU A 1 113 ? 4.429 -13.041 -11.409 1.00 75.88 113 LEU A C 1
ATOM 892 O O . LEU A 1 113 ? 3.554 -12.293 -11.804 1.00 75.88 113 LEU A O 1
ATOM 896 N N . LYS A 1 114 ? 4.344 -14.368 -11.541 1.00 79.94 114 LYS A N 1
ATOM 897 C CA . LYS A 1 114 ? 3.192 -15.036 -12.159 1.00 79.94 114 LYS A CA 1
ATOM 898 C C . LYS A 1 114 ? 1.900 -14.837 -11.356 1.00 79.94 114 LYS A C 1
ATOM 900 O O . LYS A 1 114 ? 0.842 -14.673 -11.954 1.00 79.94 114 LYS A O 1
ATOM 905 N N . ILE A 1 115 ? 1.987 -14.826 -10.023 1.00 79.12 115 ILE A N 1
ATOM 906 C CA . ILE A 1 115 ? 0.852 -14.508 -9.144 1.00 79.12 115 ILE A CA 1
ATOM 907 C C . ILE A 1 115 ? 0.464 -13.036 -9.302 1.00 79.12 115 ILE A C 1
ATOM 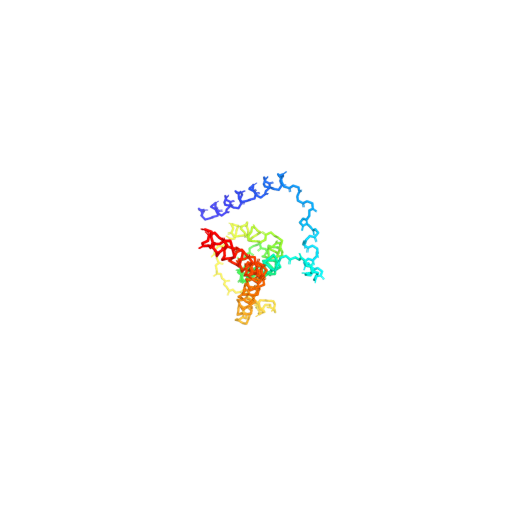909 O O . ILE A 1 115 ? -0.710 -12.736 -9.493 1.00 79.12 115 ILE A O 1
ATOM 913 N N . LEU A 1 116 ? 1.429 -12.116 -9.283 1.00 78.19 116 LEU A N 1
ATOM 914 C CA . LEU A 1 116 ? 1.164 -10.681 -9.424 1.00 78.19 116 LEU A CA 1
ATOM 915 C C . LEU A 1 116 ? 0.668 -10.292 -10.834 1.00 78.19 116 LEU A C 1
ATOM 917 O O . LEU A 1 116 ? -0.099 -9.345 -10.955 1.00 78.19 116 LEU A O 1
ATOM 921 N N . ASP A 1 117 ? 1.064 -11.028 -11.878 1.00 77.62 117 ASP A N 1
ATOM 922 C CA . ASP A 1 117 ? 0.689 -10.804 -13.293 1.00 77.62 117 ASP A CA 1
ATOM 923 C C . ASP A 1 117 ? -0.689 -11.382 -13.625 1.00 77.62 117 ASP A C 1
ATOM 925 O O . ASP A 1 117 ? -1.258 -11.157 -14.694 1.00 77.62 117 ASP A O 1
ATOM 929 N N . SER A 1 118 ? -1.239 -12.188 -12.718 1.00 80.94 118 SER A N 1
ATOM 930 C CA . SER A 1 118 ? -2.536 -12.797 -12.935 1.00 80.94 118 SER A CA 1
ATOM 931 C C . SER A 1 118 ? -3.615 -11.719 -12.936 1.00 80.94 118 SER A C 1
ATOM 933 O O . SER A 1 118 ? -3.801 -10.996 -11.955 1.00 80.94 118 SER A O 1
ATOM 935 N N . ARG A 1 119 ? -4.411 -11.673 -14.014 1.00 79.75 119 ARG A N 1
ATOM 936 C CA . ARG A 1 119 ? -5.653 -10.878 -14.071 1.00 79.75 119 ARG A CA 1
ATOM 937 C C . ARG A 1 119 ? -6.558 -11.173 -12.875 1.00 79.75 119 ARG A C 1
ATOM 939 O O . ARG A 1 119 ? -7.278 -10.290 -12.422 1.00 79.75 119 ARG A O 1
ATOM 946 N N . LEU A 1 120 ? -6.482 -12.395 -12.345 1.00 81.38 120 LEU A N 1
ATOM 947 C CA . LEU A 1 120 ? -7.215 -12.813 -11.160 1.00 81.38 120 LEU A CA 1
ATOM 948 C C . LEU A 1 120 ? -6.830 -11.990 -9.927 1.00 81.38 120 LEU A C 1
ATOM 950 O O . LEU A 1 120 ? -7.703 -11.648 -9.147 1.00 81.38 120 LEU A O 1
ATOM 954 N N . THR A 1 121 ? -5.555 -11.638 -9.763 1.00 83.25 121 THR A N 1
ATOM 955 C CA . THR A 1 121 ? -5.058 -10.877 -8.608 1.00 83.25 121 THR A CA 1
ATOM 956 C C . THR A 1 121 ? -5.549 -9.438 -8.655 1.00 83.25 121 THR A C 1
ATOM 958 O O . THR A 1 121 ? -5.996 -8.908 -7.641 1.00 83.25 121 THR A O 1
ATOM 961 N N . ALA A 1 1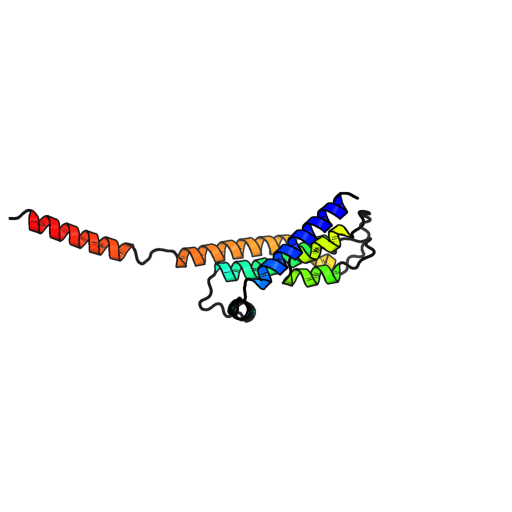22 ? -5.560 -8.831 -9.845 1.00 81.88 122 ALA A N 1
ATOM 962 C CA . ALA A 1 122 ? -6.143 -7.508 -10.049 1.00 81.88 122 ALA A CA 1
ATOM 963 C C . ALA A 1 122 ? -7.659 -7.512 -9.788 1.00 81.88 122 ALA A C 1
ATOM 965 O O . ALA A 1 122 ? -8.152 -6.682 -9.028 1.00 81.88 122 ALA A O 1
ATOM 966 N N . ILE A 1 123 ? -8.390 -8.484 -10.350 1.00 86.81 123 ILE A N 1
ATOM 967 C CA . ILE A 1 123 ? -9.839 -8.621 -10.143 1.00 86.81 123 ILE A CA 1
ATOM 968 C C . ILE A 1 123 ? -10.152 -8.888 -8.668 1.00 86.81 123 ILE A C 1
ATOM 970 O O . ILE A 1 123 ? -11.013 -8.223 -8.102 1.00 86.81 123 ILE A O 1
ATOM 974 N N . ALA A 1 124 ? -9.442 -9.815 -8.026 1.00 88.06 124 ALA A N 1
ATOM 975 C CA . ALA A 1 124 ? -9.629 -10.142 -6.618 1.00 88.06 124 ALA A CA 1
ATOM 976 C C . ALA A 1 124 ? -9.355 -8.931 -5.720 1.00 88.06 124 ALA A C 1
ATOM 978 O O . ALA A 1 124 ? -10.147 -8.664 -4.821 1.00 88.06 124 ALA A O 1
ATOM 979 N N . ALA A 1 125 ? -8.298 -8.158 -5.992 1.00 85.12 125 ALA A N 1
ATOM 980 C CA . ALA A 1 125 ? -8.010 -6.925 -5.264 1.00 85.12 125 ALA A CA 1
ATOM 981 C C . ALA A 1 125 ? -9.126 -5.883 -5.441 1.00 85.12 125 ALA A C 1
ATOM 983 O O . ALA A 1 125 ? -9.598 -5.319 -4.456 1.00 85.12 125 ALA A O 1
ATOM 984 N N . SER A 1 126 ? -9.602 -5.658 -6.672 1.00 86.50 126 SER A N 1
ATOM 985 C CA . SER A 1 126 ? -10.711 -4.731 -6.932 1.00 86.50 126 SER A CA 1
ATOM 986 C C . SER A 1 126 ? -12.004 -5.173 -6.247 1.00 86.50 126 SER A C 1
ATOM 988 O O . SER A 1 126 ? -12.649 -4.367 -5.579 1.00 86.50 126 SER A O 1
ATOM 990 N N . VAL A 1 127 ? -12.365 -6.454 -6.359 1.00 92.62 127 VAL A N 1
ATOM 991 C CA . VAL A 1 127 ? -13.555 -7.023 -5.714 1.00 92.62 127 VAL A CA 1
ATOM 992 C C . VAL A 1 127 ? -13.445 -6.926 -4.195 1.00 92.62 127 VAL A C 1
ATOM 994 O O . VAL A 1 127 ? -14.410 -6.520 -3.556 1.00 92.62 127 VAL A O 1
ATOM 997 N N . ALA A 1 128 ? -12.281 -7.224 -3.614 1.00 89.62 128 ALA A N 1
ATOM 998 C CA . ALA A 1 128 ? -12.055 -7.114 -2.176 1.00 89.62 128 ALA A CA 1
ATOM 999 C C . ALA A 1 128 ? -12.228 -5.672 -1.677 1.00 89.62 128 ALA A C 1
ATOM 1001 O O . ALA A 1 128 ? -12.937 -5.451 -0.699 1.00 89.62 128 ALA A O 1
ATOM 1002 N N . VAL A 1 129 ? -11.656 -4.681 -2.370 1.00 88.38 129 VAL A N 1
ATOM 1003 C CA . VAL A 1 129 ? -11.815 -3.260 -2.008 1.00 88.38 129 VAL A CA 1
ATOM 1004 C C . VAL A 1 129 ? -13.276 -2.823 -2.105 1.00 88.38 129 VAL A C 1
ATOM 1006 O O . VAL A 1 129 ? -13.786 -2.189 -1.181 1.00 88.38 129 VAL A O 1
ATOM 1009 N N . ILE A 1 130 ? -13.971 -3.184 -3.188 1.00 91.19 130 ILE A N 1
ATOM 1010 C CA . ILE A 1 130 ? -15.389 -2.844 -3.378 1.00 91.19 130 ILE A CA 1
ATOM 1011 C C . ILE A 1 130 ? -16.248 -3.508 -2.295 1.00 91.19 130 ILE A C 1
ATOM 1013 O O . ILE A 1 130 ? -17.077 -2.842 -1.678 1.00 91.19 130 ILE A O 1
ATOM 1017 N N . ALA A 1 131 ? -16.026 -4.793 -2.017 1.00 89.62 131 ALA A N 1
ATOM 1018 C CA . ALA A 1 131 ? -16.754 -5.530 -0.990 1.00 89.62 131 ALA A CA 1
ATOM 1019 C C . ALA A 1 131 ? -16.535 -4.929 0.407 1.00 89.62 131 ALA A C 1
ATOM 1021 O O . ALA A 1 131 ? -17.503 -4.720 1.137 1.00 89.62 131 ALA A O 1
ATOM 1022 N N . LEU A 1 132 ? -15.290 -4.590 0.759 1.00 85.88 132 LEU A N 1
ATOM 1023 C CA . LEU A 1 132 ? -14.948 -3.953 2.034 1.00 85.88 132 LEU A CA 1
ATOM 1024 C C . LEU A 1 132 ? -15.548 -2.551 2.160 1.00 85.88 132 LEU A C 1
ATOM 1026 O O . LEU A 1 132 ? -16.049 -2.204 3.226 1.00 85.88 132 LEU A O 1
ATOM 1030 N N . MET A 1 133 ? -15.560 -1.765 1.081 1.00 85.56 133 MET A N 1
ATOM 1031 C CA . MET A 1 133 ? -16.216 -0.454 1.050 1.00 85.56 133 MET A CA 1
ATOM 1032 C C . MET A 1 133 ? -17.724 -0.573 1.261 1.00 85.56 133 MET A C 1
ATOM 1034 O O . MET A 1 133 ? -18.282 0.107 2.121 1.00 85.56 133 MET A O 1
ATOM 1038 N N . ILE A 1 134 ? -18.388 -1.464 0.519 1.00 86.50 134 ILE A N 1
ATOM 1039 C CA . ILE A 1 134 ? -19.831 -1.696 0.662 1.00 86.50 134 ILE A CA 1
ATOM 1040 C C . ILE A 1 134 ? -20.146 -2.156 2.086 1.00 86.50 134 ILE A C 1
ATOM 1042 O O . ILE A 1 134 ? -21.076 -1.634 2.704 1.00 86.50 134 ILE A O 1
ATOM 1046 N N . TRP A 1 135 ? -19.361 -3.088 2.628 1.00 86.25 135 TRP A N 1
ATOM 1047 C CA . TRP A 1 135 ? -19.532 -3.617 3.979 1.00 86.25 135 TRP A CA 1
ATOM 1048 C C . TRP A 1 135 ? -19.297 -2.558 5.065 1.00 86.25 135 TRP A C 1
ATOM 1050 O O . TRP A 1 135 ? -20.121 -2.416 5.971 1.00 86.25 135 TRP A O 1
ATOM 1060 N N . GLY A 1 136 ? -18.224 -1.771 4.954 1.00 83.00 136 GLY A N 1
ATOM 1061 C CA . GLY A 1 136 ? -17.908 -0.696 5.894 1.00 83.00 136 GLY A CA 1
ATOM 1062 C C . GLY A 1 136 ? -18.998 0.376 5.920 1.00 83.00 136 GLY A C 1
ATOM 1063 O O . GLY A 1 136 ? -19.459 0.765 6.993 1.00 83.00 136 GLY A O 1
ATOM 1064 N N . LEU A 1 137 ? -19.486 0.783 4.743 1.00 82.06 137 LEU A N 1
ATOM 1065 C CA . LEU A 1 137 ? -20.546 1.785 4.614 1.00 82.06 137 LEU A CA 1
ATOM 1066 C C . LEU A 1 137 ? -21.907 1.274 5.091 1.00 82.06 137 LEU A C 1
ATOM 1068 O O . LEU A 1 137 ? -22.619 2.001 5.776 1.00 82.06 137 LEU A O 1
ATOM 1072 N N . THR A 1 138 ? -22.291 0.033 4.775 1.00 79.25 138 THR A N 1
ATOM 1073 C CA . THR A 1 138 ? -23.574 -0.520 5.252 1.00 79.25 138 THR A CA 1
ATOM 1074 C C . THR A 1 138 ? -23.596 -0.690 6.767 1.00 79.25 138 THR A C 1
ATOM 1076 O O . THR A 1 138 ? -24.620 -0.414 7.393 1.00 79.25 138 THR A O 1
ATOM 1079 N N . ARG A 1 139 ? -22.479 -1.096 7.380 1.00 74.50 139 ARG A N 1
ATOM 1080 C CA . ARG A 1 139 ? -22.375 -1.272 8.835 1.00 74.50 139 ARG A CA 1
ATOM 1081 C C . ARG A 1 139 ? -22.286 0.064 9.589 1.00 74.50 139 ARG A C 1
ATOM 1083 O O . ARG A 1 139 ? -22.908 0.184 10.643 1.00 74.50 139 ARG A O 1
ATOM 1090 N N . ASP A 1 140 ? -21.602 1.078 9.051 1.00 68.50 140 ASP A N 1
ATOM 1091 C CA . ASP A 1 140 ? -21.602 2.433 9.636 1.00 68.50 140 ASP A CA 1
ATOM 1092 C C . ASP A 1 140 ? -22.949 3.141 9.446 1.00 68.50 140 ASP A C 1
ATOM 1094 O O . ASP A 1 140 ? -23.467 3.739 10.388 1.00 68.50 140 ASP A O 1
ATOM 1098 N N . ASN A 1 141 ? -23.594 2.994 8.284 1.00 61.31 141 ASN A N 1
ATOM 1099 C CA . ASN A 1 141 ? -24.939 3.529 8.062 1.00 61.31 141 ASN A CA 1
ATOM 1100 C C . ASN A 1 141 ? -25.980 2.848 8.957 1.00 61.31 141 ASN A C 1
ATOM 1102 O O . ASN A 1 141 ? -26.903 3.513 9.423 1.00 61.31 141 ASN A O 1
ATOM 1106 N N . ALA A 1 142 ? -25.833 1.552 9.257 1.00 56.91 142 ALA A N 1
ATOM 1107 C CA . ALA A 1 142 ? -26.671 0.855 10.235 1.00 56.91 142 ALA A CA 1
ATOM 1108 C C . ALA A 1 142 ? -26.435 1.352 11.676 1.00 56.91 142 ALA A C 1
ATOM 1110 O O . ALA A 1 142 ? -27.385 1.420 12.453 1.00 56.91 142 ALA A O 1
ATOM 1111 N N . SER A 1 143 ? -25.202 1.750 12.014 1.00 52.28 143 SER A N 1
ATOM 1112 C CA . SER A 1 143 ? -24.855 2.406 13.287 1.00 52.28 143 SER A CA 1
ATOM 1113 C C . SER A 1 143 ? -25.453 3.818 13.389 1.00 52.28 143 SER A C 1
ATOM 1115 O O . SER A 1 143 ? -26.034 4.182 14.409 1.00 52.28 143 SER A O 1
ATOM 1117 N N . LYS A 1 144 ? -25.406 4.591 12.298 1.00 53.09 144 LYS A N 1
ATOM 1118 C CA . LYS A 1 144 ? -25.990 5.941 12.203 1.00 53.09 144 LYS A CA 1
ATOM 1119 C C . LYS A 1 144 ? -27.489 5.961 11.909 1.00 53.09 144 LYS A C 1
ATOM 1121 O O . LYS A 1 144 ? -28.092 7.032 11.883 1.00 53.09 144 LYS A O 1
ATOM 1126 N N . SER A 1 145 ? -28.114 4.803 11.704 1.00 43.97 145 SER A N 1
ATOM 1127 C CA . SER A 1 145 ? -29.549 4.710 11.448 1.00 43.97 145 SER A CA 1
ATOM 1128 C C . SER A 1 145 ? -30.331 5.135 12.697 1.00 43.97 145 SER A C 1
ATOM 1130 O O . SER A 1 145 ? -30.234 4.467 13.731 1.00 43.97 145 SER A O 1
ATOM 1132 N N . PRO A 1 146 ? -31.164 6.189 12.630 1.00 47.53 146 PRO A N 1
ATOM 1133 C CA . PRO A 1 146 ? -31.909 6.711 13.766 1.00 47.53 146 PRO A CA 1
ATOM 1134 C C . PRO A 1 146 ? -33.076 5.781 14.133 1.00 47.53 146 PRO A C 1
ATOM 1136 O O . PRO A 1 146 ? -34.248 6.110 13.965 1.00 47.53 146 PRO A O 1
ATOM 1139 N N . LYS A 1 147 ? -32.791 4.617 14.726 1.00 50.31 147 LYS A N 1
ATOM 1140 C CA . LYS A 1 147 ? -33.818 3.817 15.420 1.00 50.31 147 LYS A CA 1
ATOM 1141 C C . LYS A 1 147 ? -34.287 4.462 16.736 1.00 50.31 147 LYS A C 1
ATOM 1143 O O . LYS A 1 147 ? -35.154 3.910 17.410 1.00 50.31 147 LYS A O 1
ATOM 1148 N N . LEU A 1 148 ? -33.783 5.654 17.068 1.00 54.91 148 LEU A N 1
ATOM 1149 C CA . LEU A 1 148 ? -34.149 6.439 18.250 1.00 54.91 148 LEU A CA 1
ATOM 1150 C C . LEU A 1 148 ? -34.826 7.787 17.953 1.00 54.91 148 LEU A C 1
ATOM 1152 O O . LEU A 1 148 ? -35.087 8.531 18.893 1.00 54.91 148 LEU A O 1
ATOM 1156 N N . ASP A 1 149 ? -35.182 8.088 16.700 1.00 51.69 149 ASP A N 1
ATOM 1157 C CA . ASP A 1 149 ? -35.903 9.332 16.379 1.00 51.69 149 ASP A CA 1
ATOM 1158 C C . ASP A 1 149 ? -37.422 9.125 16.230 1.00 51.69 149 ASP A C 1
ATOM 1160 O O . ASP A 1 149 ? -38.226 9.923 16.708 1.00 51.69 149 ASP A O 1
ATOM 1164 N N . ARG A 1 150 ? -37.869 7.975 15.708 1.00 53.84 150 ARG A N 1
ATOM 1165 C CA . ARG A 1 150 ? -39.310 7.711 15.509 1.00 53.84 150 ARG A CA 1
ATOM 1166 C C . ARG A 1 150 ? -40.106 7.608 16.821 1.00 53.84 150 ARG A C 1
ATOM 1168 O O . ARG A 1 150 ? -41.264 8.009 16.870 1.00 53.84 150 ARG A O 1
ATOM 1175 N N . LYS A 1 151 ? -39.517 7.094 17.911 1.00 52.19 151 LYS A N 1
ATOM 1176 C CA . LYS A 1 151 ? -40.231 6.974 19.204 1.00 52.19 151 LYS A CA 1
ATOM 1177 C C . LYS A 1 151 ? -40.297 8.292 19.984 1.00 52.19 151 LYS A C 1
ATOM 1179 O O . LYS A 1 151 ? -41.272 8.513 20.702 1.00 52.19 151 LYS A O 1
ATOM 1184 N N . ARG A 1 152 ? -39.296 9.168 19.845 1.00 55.09 152 ARG A N 1
ATOM 1185 C CA . ARG A 1 152 ? -39.247 10.466 20.539 1.00 55.09 152 ARG A CA 1
ATOM 1186 C C . ARG A 1 152 ? -40.144 11.496 19.846 1.00 55.09 152 ARG A C 1
ATOM 1188 O O . ARG A 1 152 ? -40.905 12.179 20.528 1.00 55.09 152 ARG A O 1
ATOM 1195 N N . THR A 1 153 ? -40.154 11.509 18.513 1.00 57.47 153 THR A N 1
ATOM 1196 C CA . THR A 1 153 ? -41.070 12.330 17.700 1.00 57.47 153 THR A CA 1
ATOM 1197 C C . THR A 1 153 ? -42.535 11.942 17.906 1.00 57.47 153 THR A C 1
ATOM 1199 O O . THR A 1 153 ? -43.352 12.818 18.175 1.00 57.47 153 THR A O 1
ATOM 1202 N N . LEU A 1 154 ? -42.874 10.644 17.927 1.00 58.84 154 LEU A N 1
ATOM 1203 C CA . LEU A 1 154 ? -44.244 10.186 18.211 1.00 58.84 154 LEU A CA 1
ATOM 1204 C C . LEU A 1 154 ? -44.732 10.574 19.614 1.00 58.84 154 LEU A C 1
ATOM 1206 O O . LEU A 1 154 ? -45.893 10.946 19.768 1.00 58.84 154 LEU A O 1
ATOM 1210 N N . LYS A 1 155 ? -43.871 10.518 20.641 1.00 58.03 155 LYS A N 1
ATOM 1211 C CA . LYS A 1 155 ? -44.249 10.918 22.008 1.00 58.03 155 LYS A CA 1
ATOM 1212 C C . LYS A 1 155 ? -44.465 12.431 22.111 1.00 58.03 155 LYS A C 1
ATOM 1214 O O . LYS A 1 155 ? -45.432 12.848 22.744 1.00 58.03 155 LYS A O 1
ATOM 1219 N N . SER A 1 156 ? -43.621 13.226 21.448 1.00 58.53 156 SER A N 1
ATOM 1220 C CA . SER A 1 156 ? -43.754 14.689 21.390 1.00 58.53 156 SER A CA 1
ATOM 1221 C C . SER A 1 156 ? -45.015 15.121 20.628 1.00 58.53 156 SER A C 1
ATOM 1223 O O . SER A 1 156 ? -45.752 15.989 21.088 1.00 58.53 156 SER A O 1
ATOM 1225 N N . PHE A 1 157 ? -45.347 14.433 19.529 1.00 61.97 157 PHE A N 1
ATOM 1226 C CA . PHE A 1 157 ? -46.561 14.692 18.748 1.00 61.97 157 PHE A CA 1
ATOM 1227 C C . PHE A 1 157 ? -47.837 14.312 19.519 1.00 61.97 157 PHE A C 1
ATOM 1229 O O . PHE A 1 157 ? -48.802 15.074 19.551 1.00 61.97 157 PHE A O 1
ATOM 1236 N N . LYS A 1 158 ? -47.829 13.174 20.234 1.00 63.47 158 LYS A N 1
ATOM 1237 C CA . LYS A 1 158 ? -48.952 12.770 21.101 1.00 63.47 158 LYS A CA 1
ATOM 1238 C C . LYS A 1 158 ? -49.164 13.741 22.270 1.00 63.47 158 LYS A C 1
ATOM 1240 O O . LYS A 1 158 ? -50.308 13.965 22.659 1.00 63.47 158 LYS A O 1
ATOM 1245 N N . LEU A 1 159 ? -48.090 14.320 22.820 1.00 61.62 159 LEU A N 1
ATOM 1246 C CA . LEU A 1 159 ? -48.181 15.330 23.881 1.00 61.62 159 LEU A CA 1
ATOM 1247 C C . LEU A 1 159 ? -48.727 16.665 23.356 1.00 61.62 159 LEU A C 1
ATOM 1249 O O . LEU A 1 159 ? -49.597 17.244 24.000 1.00 61.62 159 LEU A O 1
ATOM 1253 N N . GLN A 1 160 ? -48.284 17.115 22.177 1.00 60.44 160 GLN A N 1
ATOM 1254 C CA . GLN A 1 160 ? -48.792 18.340 21.552 1.00 60.44 160 GLN A CA 1
ATOM 1255 C C . GLN A 1 160 ? -50.280 18.253 21.196 1.00 60.44 160 GLN A C 1
ATOM 1257 O O . GLN A 1 160 ? -51.026 19.190 21.476 1.00 60.44 160 GLN A O 1
ATOM 1262 N N . ILE A 1 161 ? -50.743 17.121 20.653 1.00 66.56 161 ILE A N 1
ATOM 1263 C CA . ILE A 1 161 ? -52.170 16.925 20.349 1.00 66.56 161 ILE A CA 1
ATOM 1264 C C . ILE A 1 161 ? -53.006 16.960 21.637 1.00 66.56 161 ILE A C 1
ATOM 1266 O O . ILE A 1 161 ? -54.044 17.617 21.679 1.00 66.56 161 ILE A O 1
ATOM 1270 N N . LYS A 1 162 ? -52.541 16.316 22.718 1.00 68.25 162 LYS A N 1
ATOM 1271 C CA . LYS A 1 162 ? -53.262 16.311 24.001 1.00 68.25 162 LYS A CA 1
ATOM 1272 C C . LYS A 1 162 ? -53.322 17.705 24.645 1.00 68.25 162 LYS A C 1
ATOM 1274 O O . LYS A 1 162 ? -54.336 18.047 25.246 1.00 68.25 162 LYS A O 1
ATOM 1279 N N . PHE A 1 163 ? -52.272 18.515 24.489 1.00 64.12 163 PHE A N 1
ATOM 1280 C CA . PHE A 1 163 ? -52.227 19.885 25.007 1.00 64.12 163 PHE A CA 1
ATOM 1281 C C . PHE A 1 163 ? -53.153 20.833 24.226 1.00 64.12 163 PHE A C 1
ATOM 1283 O O . PHE A 1 163 ? -53.866 21.631 24.831 1.00 64.12 163 PHE A O 1
ATOM 1290 N N . ASN A 1 164 ? -53.210 20.700 22.896 1.00 53.91 164 ASN A N 1
ATOM 1291 C CA . ASN A 1 164 ? -54.046 21.554 22.047 1.00 53.91 164 ASN A CA 1
ATOM 1292 C C . ASN A 1 164 ? -55.550 21.237 22.179 1.00 53.91 164 ASN A C 1
ATOM 1294 O O . ASN A 1 164 ? -56.382 22.137 22.117 1.00 53.91 164 ASN A O 1
ATOM 1298 N N . ILE A 1 165 ? -55.909 19.971 22.431 1.00 60.97 165 ILE A N 1
ATOM 1299 C CA . ILE A 1 165 ? -57.300 19.584 22.728 1.00 60.97 165 ILE A CA 1
ATOM 1300 C C . ILE A 1 165 ? -57.739 20.132 24.096 1.00 60.97 165 ILE A C 1
ATOM 1302 O O . ILE A 1 165 ? -58.844 20.646 24.212 1.00 60.97 165 ILE A O 1
ATOM 1306 N N . CYS A 1 166 ? -56.872 20.103 25.116 1.00 56.56 166 CYS A N 1
ATOM 1307 C CA . CYS A 1 166 ? -57.200 20.602 26.459 1.00 56.56 166 CYS A CA 1
ATOM 1308 C C . CYS A 1 166 ? -57.461 22.124 26.490 1.00 56.56 166 CYS A C 1
ATOM 1310 O O . CYS A 1 166 ? -58.334 22.591 27.215 1.00 56.56 166 CYS A O 1
ATOM 1312 N N . MET A 1 167 ? -56.744 22.892 25.662 1.00 56.06 167 MET A N 1
ATOM 1313 C CA . MET A 1 167 ? -56.876 24.353 25.556 1.00 56.06 167 MET A CA 1
ATOM 1314 C C . MET A 1 167 ? -58.091 24.825 24.744 1.00 56.06 167 MET A C 1
ATOM 1316 O O . MET A 1 167 ? -58.419 26.004 24.802 1.00 56.06 167 MET A O 1
ATOM 1320 N N . LYS A 1 168 ? -58.756 23.944 23.981 1.00 51.91 168 LYS A N 1
ATOM 1321 C CA . LYS A 1 168 ? -59.888 24.318 23.111 1.00 51.91 168 LYS A CA 1
ATOM 1322 C C . LYS A 1 168 ? -61.270 23.988 23.698 1.00 51.91 168 LYS A C 1
ATOM 1324 O O . LYS A 1 168 ? -62.281 24.231 23.051 1.00 51.91 168 LYS A O 1
ATOM 1329 N N . THR A 1 169 ? -61.307 23.450 24.917 1.00 54.22 169 THR A N 1
ATOM 1330 C CA . THR A 1 169 ? -62.530 23.112 25.676 1.00 54.22 169 THR A CA 1
ATOM 1331 C C . THR A 1 169 ? -62.680 23.911 26.978 1.00 54.22 169 THR A C 1
ATOM 1333 O O . THR A 1 169 ? -63.409 23.489 27.874 1.00 54.22 169 THR A O 1
ATOM 1336 N N . ARG A 1 170 ? -62.004 25.059 27.094 1.00 48.38 170 ARG A N 1
ATOM 1337 C CA . ARG A 1 170 ? -62.305 26.091 28.094 1.00 48.38 170 ARG A CA 1
ATOM 1338 C C . ARG A 1 170 ? -62.770 27.360 27.408 1.00 48.38 170 ARG A C 1
ATOM 1340 O O . ARG A 1 170 ? -62.178 27.680 26.355 1.00 48.38 170 ARG A O 1
#

Foldseek 3Di:
DVVLVVLVVVLVVVVVVVVVVVVVDPPPCVVVVVVCLVVVNPPPDQLLVNLVLVLLQLQLLVVCLVQVQQDDWPDDCVVLSVCCSPVNCSSCSNVSSRGDPPRPRDDDCDPSNVCSVDPCSVVVSVCSNVVSVVRSVVRVVVVVPPPPPVVVVVVVVVVVVVVVVVVVPD

Secondary structure (DSSP, 8-state):
-HHHHHHHHHHHHHHHHHHHHHHH---TTHHHHHHHHHHT--TTS-HHHHHHHHHHHHHHHHHHHHHTT--S-SS-SHHHHHHHHHHGGGGHHHHHHH------------HHHHHHT-HHHHHHHHHHHHHHHHHHHHHHHHHHS-TTTHHHHHHHHHHHHHHHHHHT--

Sequence (170 aa):
MARKLFLGLLWLAFTIYAIASSFTKTQQGDFELILKLSTGEFAGINPIIIAIFYIMGIFPVVYAAFILFDSNQKISPYPFSAVSFGLGAFALLPYLALRQTDITVNKSKNWLLKILDSRLTAIAASVAVIALMIWGLTRDNASKSPKLDRKRTLKSFKLQIKFNICMKTR